Protein AF-A0A9L0J647-F1 (afdb_monomer)

InterPro domains:
  IPR001128 Cytochrome P450 [PF00067] (2-45)
  IPR036396 Cytochrome P450 superfamily [G3DSA:1.10.630.10] (1-64)
  IPR036396 Cytochrome P450 superfamily [SSF48264] (2-45)
  IPR050182 Cytochrome P450 family 2 [PTHR24300] (1-45)

Organism: Equus asinus (NCBI:txid9793)

Sequence (79 aa):
MGDQARMPFTMAVVHEVQRFGDIIPLGLPHMTSRDIEVQGFLIPKVGLQHLLPGAHPHHQPVIGAEGQDHLEEALLHPP

Foldseek 3Di:
DPCVVVCPPVVVVVVVCCVVVCVPVPNPDDFDPAWDDDPNDIRGGPDCLVVDPDPDDDDDDDPDPPDPPPPPPPPDDDD

Structure (mmCIF, N/CA/C/O backbone):
data_AF-A0A9L0J647-F1
#
_entry.id   AF-A0A9L0J647-F1
#
loop_
_atom_site.group_PDB
_atom_site.id
_atom_site.type_symbol
_atom_site.label_atom_id
_atom_site.label_alt_id
_atom_site.label_comp_id
_atom_site.label_asym_id
_atom_site.label_entity_id
_atom_site.label_seq_id
_atom_site.pdbx_PDB_ins_code
_atom_site.Cartn_x
_atom_site.Cartn_y
_atom_site.Cartn_z
_atom_site.occupancy
_atom_site.B_iso_or_equiv
_atom_site.auth_seq_id
_atom_site.auth_comp_id
_atom_site.auth_asym_id
_atom_site.auth_atom_id
_atom_site.pdbx_PDB_model_num
ATOM 1 N N . MET A 1 1 ? -6.212 -4.055 -25.745 1.00 57.66 1 MET A N 1
ATOM 2 C CA . MET A 1 1 ? -5.198 -4.462 -24.747 1.00 57.66 1 MET A CA 1
ATOM 3 C C . MET A 1 1 ? -4.631 -5.817 -25.153 1.00 57.66 1 MET A C 1
ATOM 5 O O . MET A 1 1 ? -5.232 -6.827 -24.830 1.00 57.66 1 MET A O 1
ATOM 9 N N . GLY A 1 2 ? -3.540 -5.847 -25.923 1.00 79.56 2 GLY A N 1
ATOM 10 C CA . GLY A 1 2 ? -2.902 -7.103 -26.362 1.00 79.56 2 GLY A CA 1
ATOM 11 C C . GLY A 1 2 ? -1.383 -7.111 -26.178 1.00 79.56 2 GLY A C 1
ATOM 12 O O . GLY A 1 2 ? -0.792 -8.157 -25.932 1.00 79.56 2 GLY A O 1
ATOM 13 N N . ASP A 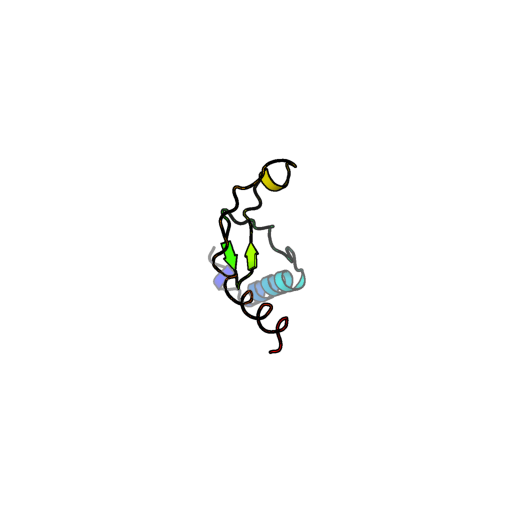1 3 ? -0.756 -5.936 -26.207 1.00 86.00 3 ASP A N 1
ATOM 14 C CA . ASP A 1 3 ? 0.704 -5.813 -26.143 1.00 86.00 3 ASP A CA 1
ATOM 15 C C . ASP A 1 3 ? 1.280 -6.136 -24.764 1.00 86.00 3 ASP A C 1
ATOM 17 O O . ASP A 1 3 ? 2.394 -6.643 -24.658 1.00 86.00 3 ASP A O 1
ATOM 21 N N . GLN A 1 4 ? 0.486 -5.934 -23.710 1.00 85.19 4 GLN A N 1
ATOM 22 C CA . GLN A 1 4 ? 0.866 -6.241 -22.333 1.00 85.19 4 GLN A CA 1
ATOM 23 C C . GLN A 1 4 ? 1.299 -7.705 -22.162 1.00 85.19 4 GLN A C 1
ATOM 25 O O . GLN A 1 4 ? 2.299 -7.983 -21.504 1.00 85.19 4 GLN A O 1
ATOM 30 N N . ALA A 1 5 ? 0.587 -8.638 -22.804 1.00 85.31 5 ALA A N 1
ATOM 31 C CA . ALA A 1 5 ? 0.880 -10.068 -22.720 1.00 85.31 5 ALA A CA 1
ATOM 32 C C . ALA A 1 5 ? 2.234 -10.439 -23.352 1.00 85.31 5 ALA A C 1
ATOM 34 O O . ALA A 1 5 ? 2.796 -11.487 -23.048 1.00 85.31 5 ALA A O 1
ATOM 35 N N . ARG A 1 6 ? 2.774 -9.575 -24.218 1.00 91.94 6 ARG A N 1
ATOM 36 C CA . ARG A 1 6 ? 4.054 -9.775 -24.906 1.00 91.94 6 ARG A CA 1
ATOM 37 C C . ARG A 1 6 ? 5.233 -9.086 -24.214 1.00 91.94 6 ARG A C 1
ATOM 39 O O . ARG A 1 6 ? 6.353 -9.193 -24.707 1.00 91.94 6 ARG A O 1
ATOM 46 N N . MET A 1 7 ? 5.006 -8.373 -23.108 1.00 94.19 7 MET A N 1
ATOM 47 C CA . MET A 1 7 ? 6.025 -7.561 -22.428 1.00 94.19 7 MET A CA 1
ATOM 48 C C . MET A 1 7 ? 6.179 -7.957 -20.949 1.00 94.19 7 MET A C 1
ATOM 50 O O . MET A 1 7 ? 5.868 -7.164 -20.057 1.00 94.19 7 MET A O 1
ATOM 54 N N . PRO A 1 8 ? 6.681 -9.172 -20.653 1.00 88.69 8 PRO A N 1
ATOM 55 C CA . PRO A 1 8 ? 6.795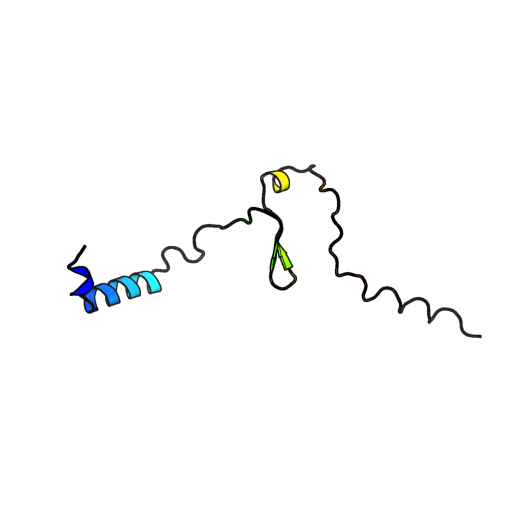 -9.661 -19.279 1.00 88.69 8 PRO A CA 1
ATOM 56 C C . PRO A 1 8 ? 7.766 -8.826 -18.437 1.00 88.69 8 PRO A C 1
ATOM 58 O O . PRO A 1 8 ? 7.480 -8.547 -17.278 1.00 88.69 8 PRO A O 1
ATOM 61 N N . PHE A 1 9 ? 8.878 -8.368 -19.025 1.00 94.81 9 PHE A N 1
ATOM 62 C CA . PHE A 1 9 ? 9.862 -7.541 -18.322 1.00 94.81 9 PHE A CA 1
ATOM 63 C C . PHE A 1 9 ? 9.280 -6.185 -17.914 1.00 94.81 9 PHE A C 1
ATOM 65 O O . PHE A 1 9 ? 9.359 -5.796 -16.753 1.00 94.81 9 PHE A O 1
ATOM 72 N N . THR A 1 10 ? 8.632 -5.488 -18.849 1.00 94.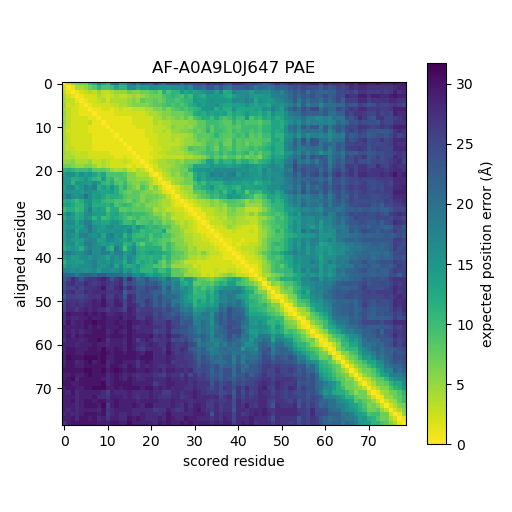62 10 THR A N 1
ATOM 73 C CA . THR A 1 10 ? 7.994 -4.196 -18.577 1.00 94.62 10 THR A CA 1
ATOM 74 C C . THR A 1 10 ? 6.920 -4.329 -17.507 1.00 94.62 10 THR A C 1
ATOM 76 O O . THR A 1 10 ? 6.875 -3.518 -16.587 1.00 94.62 10 THR A O 1
ATOM 79 N N . MET A 1 11 ? 6.096 -5.379 -17.575 1.00 94.69 11 MET A N 1
ATOM 80 C CA . MET A 1 11 ? 5.110 -5.627 -16.530 1.00 94.69 11 MET A CA 1
ATOM 81 C C . MET A 1 11 ? 5.769 -5.921 -15.188 1.00 94.69 11 MET A C 1
ATOM 83 O O . MET A 1 11 ? 5.337 -5.349 -14.195 1.00 94.69 11 MET A O 1
ATOM 87 N N . ALA A 1 12 ? 6.820 -6.737 -15.131 1.00 93.75 12 ALA A N 1
ATOM 88 C CA . ALA A 1 12 ? 7.536 -7.002 -13.884 1.00 93.75 12 ALA A CA 1
ATOM 89 C C . ALA A 1 12 ? 8.080 -5.712 -13.244 1.00 93.75 12 ALA A C 1
ATOM 91 O O . ALA A 1 12 ? 7.897 -5.504 -12.048 1.00 93.75 12 ALA A O 1
ATOM 92 N N . VAL A 1 13 ? 8.661 -4.807 -14.039 1.00 95.00 13 VAL A N 1
ATOM 93 C CA . VAL A 1 13 ? 9.156 -3.508 -13.551 1.00 95.00 13 VAL A CA 1
ATOM 94 C C . VAL A 1 13 ? 8.018 -2.634 -13.025 1.00 95.00 13 VAL A C 1
ATOM 96 O O . VAL A 1 13 ? 8.143 -2.058 -11.950 1.00 95.00 13 VAL A O 1
ATOM 99 N N . VAL A 1 14 ? 6.895 -2.551 -13.743 1.00 92.38 14 VAL A N 1
ATOM 100 C CA . VAL A 1 14 ? 5.727 -1.776 -13.290 1.00 92.38 14 VAL A CA 1
ATOM 101 C C . VAL A 1 14 ? 5.195 -2.309 -11.959 1.00 92.38 14 VAL A C 1
ATOM 103 O O . VAL A 1 14 ? 4.947 -1.519 -11.050 1.00 92.38 14 VAL A O 1
ATOM 106 N N . HIS A 1 15 ? 5.066 -3.630 -11.816 1.00 90.00 15 HIS A N 1
ATOM 107 C CA . HIS A 1 15 ? 4.631 -4.239 -10.557 1.00 90.00 15 HIS A CA 1
ATOM 108 C C . HIS A 1 15 ? 5.635 -3.990 -9.428 1.00 90.00 15 HIS A C 1
ATOM 110 O O . HIS A 1 15 ? 5.223 -3.741 -8.300 1.00 90.00 15 HIS A O 1
ATOM 116 N N . GLU A 1 16 ? 6.937 -4.004 -9.715 1.00 92.62 16 GLU A N 1
ATOM 117 C CA . GLU A 1 16 ? 7.961 -3.755 -8.699 1.00 92.62 16 GLU A CA 1
ATOM 118 C C . GLU A 1 16 ? 7.966 -2.297 -8.233 1.00 92.62 16 GLU A C 1
ATOM 120 O O . GLU A 1 16 ? 8.035 -2.031 -7.035 1.00 92.62 16 GLU A O 1
ATOM 125 N N . VAL A 1 17 ? 7.802 -1.345 -9.153 1.00 92.44 17 VAL A N 1
ATOM 126 C CA . VAL A 1 17 ? 7.658 0.076 -8.806 1.00 92.44 17 VAL A CA 1
ATOM 127 C C . VAL A 1 17 ? 6.390 0.311 -7.982 1.00 92.44 17 VAL A C 1
ATOM 129 O O . VAL A 1 17 ? 6.432 1.066 -7.016 1.00 92.44 17 VAL A O 1
ATOM 132 N N . GLN A 1 18 ? 5.278 -0.356 -8.307 1.00 88.56 18 GLN A N 1
ATOM 133 C CA . GLN A 1 18 ? 4.043 -0.276 -7.517 1.00 88.56 18 GLN A CA 1
ATOM 134 C C . GLN A 1 18 ? 4.189 -0.915 -6.127 1.00 88.56 18 GLN A C 1
ATOM 136 O O . GLN A 1 18 ? 3.696 -0.350 -5.154 1.00 88.56 18 GLN A O 1
ATOM 141 N N . ARG A 1 19 ? 4.890 -2.053 -6.021 1.00 85.25 19 ARG A N 1
ATOM 142 C CA . ARG A 1 19 ? 5.185 -2.732 -4.748 1.00 85.25 19 ARG A CA 1
ATOM 143 C C . ARG A 1 19 ? 6.092 -1.891 -3.852 1.00 85.25 19 ARG A C 1
ATOM 145 O O . ARG A 1 19 ? 5.874 -1.844 -2.648 1.00 85.25 19 ARG A O 1
ATOM 152 N N . PHE A 1 20 ? 7.112 -1.256 -4.429 1.00 85.31 20 PHE A N 1
ATOM 153 C CA . PHE A 1 20 ? 8.085 -0.450 -3.690 1.00 85.31 20 PHE A CA 1
ATOM 154 C C . PHE A 1 20 ? 7.556 0.941 -3.337 1.00 85.31 20 PHE A C 1
ATOM 156 O O . PHE A 1 20 ? 7.839 1.455 -2.261 1.00 85.31 20 PHE A O 1
ATOM 163 N N . GLY A 1 21 ? 6.800 1.559 -4.246 1.00 84.19 21 GLY A N 1
ATOM 164 C CA . GLY A 1 21 ? 6.266 2.905 -4.059 1.00 84.19 21 GLY A CA 1
ATOM 165 C C . GLY A 1 21 ? 5.145 2.996 -3.028 1.00 84.19 21 GLY A C 1
ATOM 166 O O . GLY A 1 21 ? 4.803 4.109 -2.649 1.00 84.19 21 GLY A O 1
ATOM 167 N N . ASP A 1 22 ? 4.578 1.855 -2.615 1.00 74.25 22 ASP A N 1
ATOM 168 C CA . ASP A 1 22 ? 3.491 1.738 -1.641 1.00 74.25 22 ASP A CA 1
ATOM 169 C C . ASP A 1 22 ? 2.419 2.826 -1.818 1.00 74.25 22 ASP A C 1
ATOM 171 O O . ASP A 1 22 ? 2.111 3.608 -0.924 1.00 74.25 22 ASP A O 1
ATOM 175 N N . ILE A 1 23 ? 1.918 2.949 -3.052 1.00 74.31 23 ILE A N 1
ATOM 176 C CA . ILE A 1 23 ? 1.130 4.115 -3.485 1.00 74.31 23 ILE A CA 1
ATOM 177 C 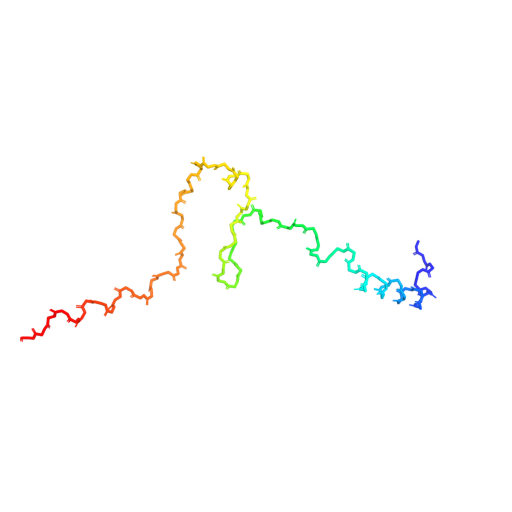C . ILE A 1 23 ? -0.159 4.253 -2.654 1.00 74.31 23 ILE A C 1
ATOM 179 O O . ILE A 1 23 ? -0.664 5.360 -2.472 1.00 74.31 23 ILE A O 1
ATOM 183 N N . ILE A 1 24 ? -0.683 3.137 -2.132 1.00 76.50 24 ILE A N 1
ATOM 184 C CA . ILE A 1 24 ? -1.811 3.109 -1.197 1.00 76.50 24 ILE A CA 1
ATOM 185 C C . ILE A 1 24 ? -1.537 2.049 -0.105 1.00 76.50 24 ILE A C 1
ATOM 187 O O . ILE A 1 24 ? -2.063 0.937 -0.198 1.00 76.50 24 ILE A O 1
ATOM 191 N N . PRO A 1 25 ? -0.772 2.390 0.950 1.00 65.88 25 PRO A N 1
ATOM 192 C CA . PRO A 1 25 ? -0.300 1.444 1.974 1.00 65.88 25 PRO A CA 1
ATOM 193 C C . PRO A 1 25 ? -1.392 0.683 2.705 1.00 65.88 25 PRO A C 1
ATOM 195 O O . PRO A 1 25 ? -1.253 -0.483 3.063 1.00 65.88 25 PRO A O 1
ATOM 198 N N . LEU A 1 26 ? -2.504 1.370 2.949 1.00 77.00 26 LEU A N 1
ATOM 199 C CA . LEU A 1 26 ? -3.613 0.874 3.758 1.00 77.00 26 LEU A CA 1
ATOM 200 C C . LEU A 1 26 ? -4.882 0.661 2.925 1.00 77.00 26 LEU A C 1
ATOM 202 O O . LEU A 1 26 ? -5.961 0.466 3.480 1.00 77.00 26 LEU A O 1
ATOM 206 N N . GLY A 1 27 ? -4.766 0.702 1.593 1.00 76.25 27 GLY A N 1
ATOM 207 C CA . GLY A 1 27 ? -5.923 0.728 0.704 1.00 76.25 27 GLY A CA 1
ATOM 208 C C . GLY A 1 27 ? -6.820 1.948 0.946 1.00 76.25 27 GLY A C 1
ATOM 209 O O . GLY A 1 27 ? -6.418 2.956 1.533 1.00 76.25 27 GLY A O 1
ATOM 210 N N . LEU A 1 28 ? -8.061 1.856 0.476 1.00 77.00 28 LEU A N 1
ATOM 211 C CA . LEU A 1 28 ? -9.105 2.788 0.884 1.00 77.00 28 LEU A CA 1
ATOM 212 C C . LEU A 1 28 ? -9.694 2.313 2.217 1.00 77.00 28 LEU A C 1
ATOM 214 O O . LEU A 1 28 ? -9.868 1.106 2.397 1.00 77.00 28 LEU A O 1
ATOM 218 N N . PRO A 1 29 ? -10.045 3.227 3.138 1.00 79.19 29 PRO A N 1
ATOM 219 C CA . PRO A 1 29 ? -10.758 2.850 4.347 1.00 79.19 29 PRO A CA 1
ATOM 220 C C . PRO A 1 29 ? -12.017 2.050 4.001 1.00 79.19 29 PRO A C 1
ATOM 222 O O . PRO A 1 29 ? -12.893 2.521 3.274 1.00 79.19 29 PRO A O 1
ATOM 225 N N . HIS A 1 30 ? -12.103 0.833 4.531 1.00 78.62 30 HIS A N 1
ATOM 226 C CA . HIS A 1 30 ? -13.280 -0.015 4.410 1.00 78.62 30 HIS A CA 1
ATOM 227 C C . HIS A 1 30 ? -14.091 0.049 5.702 1.00 78.62 30 HIS A C 1
ATOM 229 O O . HIS A 1 30 ? -13.537 0.063 6.799 1.00 78.62 30 HIS A O 1
ATOM 235 N N . MET A 1 31 ? -15.415 0.067 5.571 1.00 82.25 31 MET A N 1
ATOM 236 C CA . MET A 1 31 ? -16.345 0.028 6.698 1.00 82.25 31 MET A CA 1
ATOM 237 C C . MET A 1 31 ? -17.307 -1.139 6.518 1.00 82.25 31 MET A C 1
ATOM 239 O O . MET A 1 31 ? -17.702 -1.472 5.398 1.00 82.25 31 MET A O 1
ATOM 243 N N . THR A 1 32 ? -17.691 -1.767 7.624 1.00 81.19 32 THR A N 1
ATOM 244 C CA . THR A 1 32 ? -18.657 -2.863 7.605 1.00 81.19 32 THR A CA 1
ATOM 245 C C . THR A 1 32 ? -20.065 -2.304 7.386 1.00 81.19 32 THR A C 1
ATOM 247 O O . THR A 1 32 ? -20.441 -1.258 7.915 1.00 81.19 32 THR A O 1
ATOM 250 N N . SER A 1 33 ? -20.876 -2.984 6.573 1.00 83.06 33 SER A N 1
ATOM 251 C CA . SER A 1 33 ? -22.266 -2.574 6.308 1.00 83.06 33 SER A CA 1
ATOM 252 C C . SER A 1 33 ? -23.246 -2.995 7.414 1.00 83.06 33 SER A C 1
ATOM 254 O O . SER A 1 33 ? -24.388 -2.521 7.442 1.00 83.06 33 SER A O 1
ATOM 256 N N . ARG A 1 34 ? -22.798 -3.869 8.321 1.00 80.12 34 ARG A N 1
ATOM 257 C CA . ARG A 1 34 ? -23.484 -4.416 9.500 1.00 80.12 34 ARG A CA 1
ATOM 258 C C . ARG A 1 34 ? -22.441 -4.838 10.535 1.00 80.12 34 ARG A C 1
ATOM 260 O O . ARG A 1 34 ? -21.278 -5.003 10.174 1.00 80.12 34 ARG A O 1
ATOM 267 N N . ASP A 1 35 ? -22.875 -5.038 11.772 1.00 86.38 35 ASP A N 1
ATOM 268 C CA . ASP A 1 35 ? -22.024 -5.591 12.825 1.00 86.38 35 ASP A CA 1
ATOM 269 C C . ASP A 1 35 ? -21.585 -7.007 12.429 1.00 86.38 35 ASP A C 1
ATOM 271 O O . ASP A 1 35 ? -22.405 -7.805 11.957 1.00 86.38 35 ASP A O 1
ATOM 275 N N . ILE A 1 36 ? -20.291 -7.297 12.555 1.00 88.38 36 ILE A N 1
ATOM 276 C CA . ILE A 1 36 ? -19.722 -8.615 12.252 1.00 88.38 36 ILE A CA 1
ATOM 277 C C . ILE A 1 36 ? -18.693 -9.002 13.308 1.00 88.38 36 ILE A C 1
ATOM 279 O O . ILE A 1 36 ? -17.942 -8.156 13.785 1.00 88.38 36 ILE A O 1
ATOM 283 N N . GLU A 1 37 ? -18.617 -10.288 13.633 1.00 91.25 37 GLU A N 1
ATOM 284 C CA . GLU A 1 37 ? -17.526 -10.835 14.437 1.00 91.25 37 GLU A CA 1
ATOM 285 C C . GLU A 1 37 ? -16.433 -11.390 13.527 1.00 91.25 37 GLU A C 1
ATOM 287 O O . GLU A 1 37 ? -16.690 -12.196 12.629 1.00 91.25 37 GLU A O 1
ATOM 292 N N . VAL A 1 38 ? -15.196 -10.956 13.759 1.00 87.88 38 VAL A N 1
ATOM 293 C CA . VAL A 1 38 ? -14.011 -11.446 13.052 1.00 87.88 38 VAL A CA 1
ATOM 294 C C . VAL A 1 38 ? -13.013 -11.920 14.094 1.00 87.88 38 VAL A C 1
ATOM 296 O O . VAL A 1 38 ? -12.503 -11.126 14.874 1.00 87.88 38 VAL A O 1
ATOM 299 N N . GLN A 1 39 ? -12.734 -13.226 14.110 1.00 88.31 39 GLN A N 1
ATOM 300 C CA . GLN A 1 39 ? -11.787 -13.847 15.050 1.00 88.31 39 GLN A CA 1
ATOM 301 C C . GLN A 1 39 ? -12.101 -13.551 16.533 1.00 88.31 39 GLN A C 1
ATOM 303 O O . GLN A 1 39 ? -11.193 -13.348 17.332 1.00 88.31 39 GLN A O 1
ATOM 308 N N . GLY A 1 40 ? -13.388 -13.498 16.898 1.00 87.31 40 GLY A N 1
ATOM 309 C CA . GLY A 1 40 ? -13.834 -13.189 18.263 1.00 87.31 40 GLY A CA 1
ATOM 310 C C . GLY A 1 40 ? -13.848 -11.697 18.614 1.00 87.31 40 GLY A C 1
ATOM 311 O O . GLY A 1 40 ? -14.221 -11.341 19.727 1.00 87.31 40 GLY A O 1
ATOM 312 N N . PHE A 1 41 ? -13.484 -10.814 17.679 1.00 85.06 41 PHE A N 1
ATOM 313 C CA . PHE A 1 41 ? -13.614 -9.367 17.838 1.00 85.06 41 PHE A CA 1
ATOM 314 C C . PHE A 1 41 ? -14.886 -8.868 17.153 1.00 85.06 41 PHE A C 1
ATOM 316 O O . PHE A 1 41 ? -15.070 -9.073 15.950 1.00 85.06 41 PHE A O 1
ATOM 323 N N . LEU A 1 42 ? -15.748 -8.178 17.905 1.00 86.81 42 LEU A N 1
ATOM 324 C CA . LEU A 1 42 ? -16.930 -7.521 17.356 1.00 86.81 42 LEU A CA 1
ATOM 325 C C . LEU A 1 42 ? -16.521 -6.223 16.647 1.00 86.81 42 LEU A C 1
ATOM 327 O O . LEU A 1 42 ? -16.051 -5.276 17.278 1.00 86.81 42 LEU A O 1
ATOM 331 N N . ILE A 1 43 ? -16.722 -6.175 15.332 1.00 87.25 43 ILE A N 1
ATOM 332 C CA . ILE A 1 43 ? -16.510 -4.991 14.500 1.00 87.25 43 ILE A CA 1
ATOM 333 C C . ILE A 1 43 ? -17.878 -4.342 14.253 1.00 87.25 43 ILE A C 1
ATOM 335 O O . ILE A 1 43 ? -18.669 -4.870 13.459 1.00 87.25 43 ILE A O 1
ATOM 339 N N . PRO A 1 44 ? -18.183 -3.206 14.905 1.00 83.25 44 PRO A N 1
ATOM 340 C CA . PRO A 1 44 ? -19.465 -2.545 14.733 1.00 83.25 44 PRO A CA 1
ATOM 341 C C . PRO A 1 44 ? -19.563 -1.901 13.351 1.00 83.25 44 PRO A C 1
ATOM 343 O O . PRO A 1 44 ? -18.576 -1.432 12.777 1.00 83.25 44 PRO A O 1
ATOM 346 N N . LYS A 1 45 ? -20.787 -1.809 12.839 1.00 83.81 45 LYS A N 1
ATOM 347 C CA . LYS A 1 45 ? -21.133 -0.952 11.715 1.00 83.81 45 LYS A CA 1
ATOM 348 C C . LYS A 1 45 ? -20.827 0.486 12.108 1.00 83.81 45 LYS A C 1
ATOM 350 O O . LYS A 1 45 ? -21.591 1.117 12.844 1.00 83.81 45 LYS A O 1
ATOM 355 N N . VAL A 1 46 ? -19.750 1.037 11.560 1.00 68.25 46 VAL A N 1
ATOM 356 C CA . VAL A 1 46 ? -19.448 2.468 11.671 1.00 68.25 46 VAL A CA 1
ATOM 357 C C . VAL A 1 46 ? -20.399 3.231 10.744 1.00 68.25 46 VAL A C 1
ATOM 359 O O . VAL A 1 46 ? -20.062 3.637 9.638 1.00 68.25 46 VAL A O 1
ATOM 362 N N . GLY A 1 47 ? -21.654 3.353 11.168 1.00 63.28 47 GLY A N 1
ATOM 363 C CA . GLY A 1 47 ? -22.608 4.290 10.588 1.00 63.28 47 GLY A CA 1
ATOM 364 C C . GLY A 1 47 ? -22.450 5.668 11.227 1.00 63.28 47 GLY A C 1
ATOM 365 O O . GLY A 1 47 ? -21.889 5.791 12.314 1.00 63.28 47 GLY A O 1
ATOM 366 N N . LEU A 1 48 ? -23.044 6.692 10.606 1.00 56.00 48 LEU A N 1
ATOM 367 C CA . LEU A 1 48 ? -23.178 8.065 11.137 1.00 56.00 48 LEU A CA 1
ATOM 368 C C . LEU A 1 48 ? -23.629 8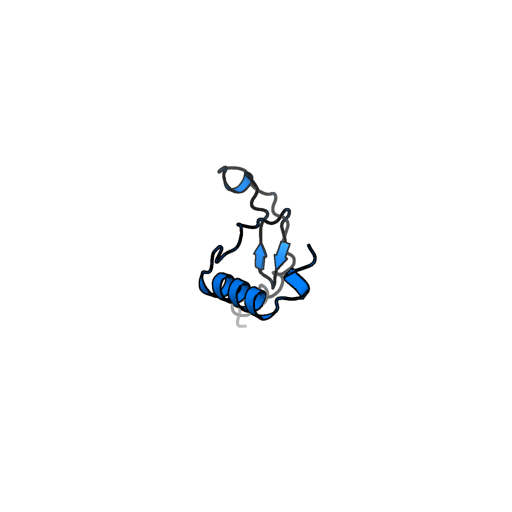.130 12.620 1.00 56.00 48 LEU A C 1
ATOM 370 O O . LEU A 1 48 ? -23.427 9.122 13.305 1.00 56.00 48 LEU A O 1
ATOM 374 N N . GLN A 1 49 ? -24.229 7.048 13.109 1.00 54.25 49 GLN A N 1
ATOM 375 C CA . GLN A 1 49 ? -24.657 6.781 14.480 1.00 54.25 49 GLN A CA 1
ATOM 376 C C . GLN A 1 49 ? -23.520 6.781 15.521 1.00 54.25 49 GLN A C 1
ATOM 378 O O . GLN A 1 49 ? -23.782 7.143 16.659 1.00 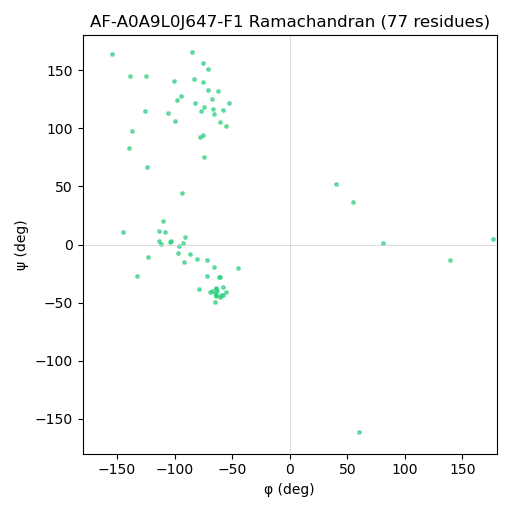54.25 49 GLN A O 1
ATOM 383 N N . HIS A 1 50 ? -22.271 6.456 15.161 1.00 54.09 50 HIS A N 1
ATOM 384 C CA . HIS A 1 50 ? -21.128 6.569 16.090 1.00 54.09 50 HIS A CA 1
ATOM 385 C C . HIS A 1 50 ? -20.491 7.975 16.096 1.00 54.09 50 HIS A C 1
ATOM 387 O O . HIS A 1 50 ? -19.638 8.271 16.926 1.00 54.09 50 HIS A O 1
ATOM 393 N N . LEU A 1 51 ? -20.909 8.851 15.172 1.00 54.94 51 LEU A N 1
ATOM 394 C CA . LEU A 1 51 ? -20.490 10.256 15.102 1.00 54.94 51 LEU A CA 1
ATOM 395 C C . LEU A 1 51 ? -21.445 11.186 15.879 1.00 54.94 51 LEU A C 1
ATOM 397 O O . LEU A 1 51 ? -21.093 12.327 16.164 1.00 54.94 51 LEU A O 1
ATOM 401 N N . LEU A 1 52 ? -22.644 10.710 16.237 1.00 55.16 52 LEU A N 1
ATOM 402 C CA . LEU A 1 52 ? -23.647 11.467 16.987 1.00 55.16 52 LEU A CA 1
ATOM 403 C C . LEU A 1 52 ? -23.706 10.973 18.445 1.00 55.16 52 LEU A C 1
ATOM 405 O O . LEU A 1 52 ? -24.158 9.851 18.684 1.00 55.16 52 LEU A O 1
ATOM 409 N N . PRO A 1 53 ? -23.306 11.786 19.439 1.00 47.81 53 PRO A N 1
ATOM 410 C CA . PRO A 1 53 ? -23.471 11.430 20.843 1.00 47.81 53 PRO A CA 1
ATOM 411 C C . PRO A 1 53 ? -24.970 11.369 21.168 1.00 47.81 53 PRO A C 1
ATOM 413 O O . PRO A 1 53 ? -25.648 12.394 21.138 1.00 47.81 53 PRO A O 1
ATOM 416 N N . GL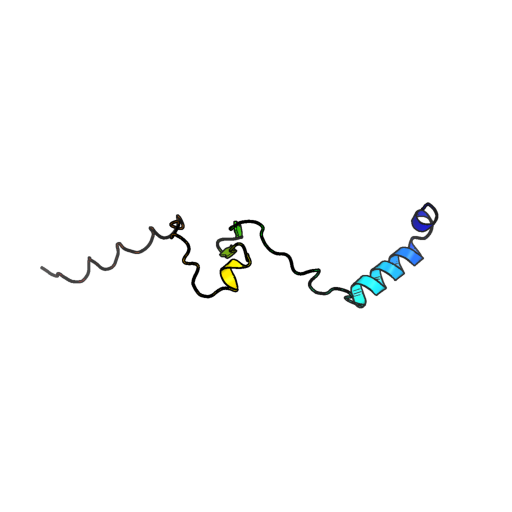Y A 1 54 ? -25.506 10.178 21.451 1.00 57.59 54 GLY A N 1
ATOM 417 C CA . GLY A 1 54 ? -26.881 10.021 21.950 1.00 57.59 54 GLY A CA 1
ATOM 418 C C . GLY A 1 54 ? -27.692 8.858 21.378 1.00 57.59 54 GLY A C 1
ATOM 419 O O . GLY A 1 54 ? -28.706 8.497 21.972 1.00 57.59 54 GLY A O 1
ATOM 420 N N . ALA A 1 55 ? -27.261 8.218 20.290 1.00 52.25 55 ALA A N 1
ATOM 421 C CA . ALA A 1 55 ? -27.940 7.028 19.777 1.00 52.25 55 ALA A CA 1
ATOM 422 C C . ALA A 1 55 ? -27.554 5.799 20.620 1.00 52.25 55 ALA A C 1
ATOM 424 O O . ALA A 1 55 ? -26.528 5.171 20.379 1.00 52.25 55 ALA A O 1
ATOM 425 N N . HIS A 1 56 ? -28.347 5.482 21.64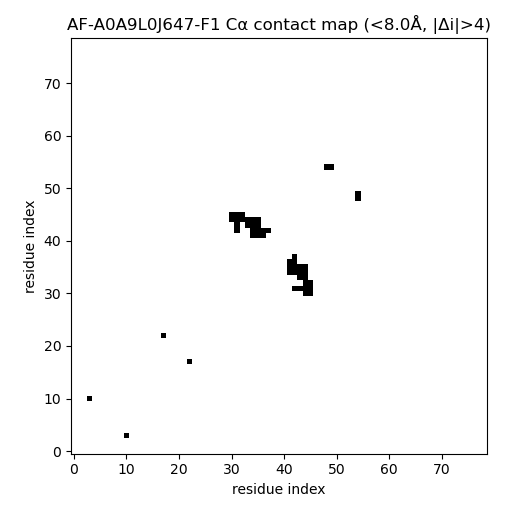6 1.00 52.34 56 HIS A N 1
ATOM 426 C CA . HIS A 1 56 ? -28.146 4.279 22.457 1.00 52.34 56 HIS A CA 1
ATOM 427 C C . HIS A 1 56 ? -28.599 3.048 21.657 1.00 52.34 56 HIS A C 1
ATOM 429 O O . HIS A 1 56 ? -29.780 2.967 21.306 1.00 52.34 56 HIS A O 1
ATOM 435 N N . PRO A 1 57 ? -27.713 2.086 21.353 1.00 57.59 57 PRO A N 1
ATOM 436 C CA . PRO A 1 57 ? -28.140 0.824 20.775 1.00 57.59 57 PRO A CA 1
ATOM 437 C C . PRO A 1 57 ? -28.877 0.005 21.841 1.00 57.59 57 PRO A C 1
ATOM 439 O O . PRO A 1 57 ? -28.405 -0.148 22.968 1.00 57.59 57 PRO A O 1
ATOM 442 N N . HIS A 1 58 ? -30.039 -0.541 21.478 1.00 57.38 58 HIS A N 1
ATOM 443 C CA . HIS A 1 58 ? -30.656 -1.620 22.239 1.00 57.38 58 HIS A CA 1
ATOM 444 C C . HIS A 1 58 ? -29.660 -2.784 22.293 1.00 57.38 58 HIS A C 1
ATOM 446 O O . HIS A 1 58 ? -29.278 -3.328 21.259 1.00 57.38 58 HIS A O 1
ATOM 452 N N . HIS A 1 59 ? -29.208 -3.095 23.506 1.00 51.94 59 HIS A N 1
ATOM 453 C CA . HIS A 1 59 ? -28.232 -4.129 23.821 1.00 51.94 59 HIS A CA 1
ATOM 454 C C . HIS A 1 59 ? -28.713 -5.479 23.265 1.00 51.94 59 HIS A C 1
ATOM 456 O O . HIS A 1 59 ? -29.612 -6.102 23.827 1.00 51.94 59 HIS A O 1
ATOM 462 N N . GLN A 1 60 ? -28.154 -5.910 22.135 1.00 50.16 60 GLN A N 1
ATOM 463 C CA . GLN A 1 60 ? -28.265 -7.296 21.694 1.00 50.16 60 GLN A CA 1
ATOM 464 C C . GLN A 1 60 ? -27.189 -8.072 22.460 1.00 50.16 60 GLN A C 1
ATOM 466 O O . GLN A 1 60 ? -26.018 -7.692 22.386 1.00 50.16 60 GLN A O 1
ATOM 471 N N . PRO A 1 61 ? -27.560 -9.101 23.237 1.00 44.59 61 PRO A N 1
ATOM 472 C CA . PRO A 1 61 ? -26.599 -9.834 24.040 1.00 44.59 61 PRO A CA 1
ATOM 473 C C . PRO A 1 61 ? -25.652 -10.597 23.111 1.00 44.59 61 PRO A C 1
ATOM 475 O O . PRO A 1 61 ? -26.088 -11.361 22.248 1.00 44.59 61 PRO A O 1
ATOM 478 N N . VAL A 1 62 ? -24.351 -10.376 23.290 1.00 51.91 62 VAL A N 1
ATOM 479 C CA . VAL A 1 62 ? -23.301 -11.209 22.700 1.00 51.91 62 VAL A CA 1
ATOM 480 C C . VAL A 1 62 ? -23.395 -12.582 23.365 1.00 51.91 62 VAL A C 1
ATOM 482 O O . VAL A 1 62 ? -23.236 -12.703 24.581 1.00 51.91 62 VAL A O 1
ATOM 485 N N . ILE A 1 63 ? -23.694 -13.620 22.583 1.00 52.44 63 ILE A N 1
ATOM 486 C CA . ILE A 1 63 ? -23.703 -15.008 23.058 1.00 52.44 63 ILE A CA 1
ATOM 487 C C . ILE A 1 63 ? -22.240 -15.438 23.198 1.00 52.44 63 ILE A C 1
ATOM 489 O O . ILE A 1 63 ? -21.610 -15.838 22.225 1.00 52.44 63 ILE A O 1
ATOM 493 N N . GLY A 1 64 ? -21.685 -15.305 24.404 1.00 52.47 64 GLY A N 1
ATOM 494 C CA . GLY A 1 64 ? -20.299 -15.707 24.666 1.00 52.47 64 GLY A CA 1
ATOM 495 C C . GLY A 1 64 ? -19.744 -15.443 26.067 1.00 52.47 64 GLY A C 1
ATOM 496 O O . GLY A 1 64 ? -18.567 -15.708 26.285 1.00 52.47 64 GLY A O 1
ATOM 497 N N . ALA A 1 65 ? -20.546 -14.948 27.016 1.00 47.56 65 ALA A N 1
ATOM 498 C CA . ALA A 1 65 ? -20.088 -14.619 28.370 1.00 47.56 65 ALA A CA 1
ATOM 499 C C . ALA A 1 65 ? -20.618 -15.560 29.474 1.00 47.56 65 ALA A C 1
ATOM 501 O O . ALA A 1 65 ? -20.584 -15.196 30.638 1.00 47.56 65 ALA A O 1
ATOM 502 N N . GLU A 1 66 ? -21.077 -16.776 29.162 1.00 45.34 66 GLU A N 1
ATOM 503 C CA . GLU A 1 66 ? -21.606 -17.709 30.185 1.00 45.34 66 GLU A CA 1
ATOM 504 C C . GLU A 1 66 ? -20.542 -18.680 30.725 1.00 45.34 66 GLU A C 1
ATOM 506 O O . GLU A 1 66 ? -20.758 -19.886 30.819 1.00 45.34 66 GLU A O 1
ATOM 511 N N . GLY A 1 67 ? -19.348 -18.168 31.031 1.00 50.97 67 GLY A N 1
ATOM 512 C CA . GLY A 1 67 ? -18.190 -19.019 31.309 1.00 50.97 67 GLY A CA 1
ATOM 513 C C . GLY A 1 67 ? -17.485 -18.848 32.647 1.00 50.97 67 GLY A C 1
ATOM 514 O O . GLY A 1 67 ? -16.609 -19.667 32.914 1.00 50.97 67 GLY A O 1
ATOM 515 N N . GLN A 1 68 ? -17.762 -17.817 33.461 1.00 42.72 68 GLN A N 1
ATOM 516 C CA . GLN A 1 68 ? -16.914 -17.534 34.638 1.00 42.72 68 GLN A CA 1
ATOM 517 C C . GLN A 1 68 ? -17.630 -17.000 35.893 1.00 42.72 68 GLN A C 1
ATOM 519 O O . GLN A 1 68 ? -16.954 -16.678 36.865 1.00 42.72 68 GLN A O 1
ATOM 524 N N . ASP A 1 69 ? -18.964 -17.021 35.955 1.00 44.28 69 ASP A N 1
ATOM 525 C CA . ASP A 1 69 ? -19.699 -16.461 37.107 1.00 44.28 69 ASP A CA 1
ATOM 526 C C . ASP A 1 69 ? -19.994 -17.479 38.231 1.00 44.28 69 ASP A C 1
ATOM 528 O O . AS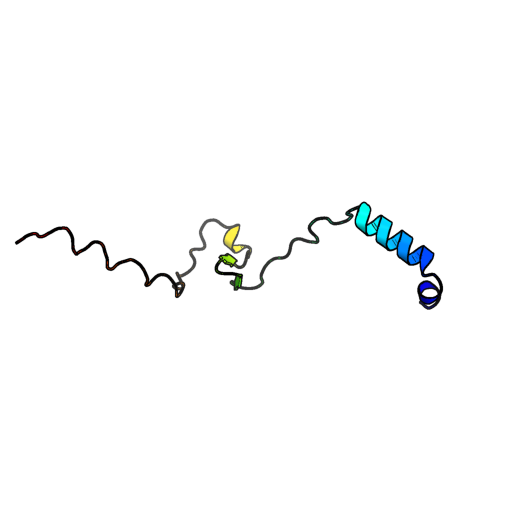P A 1 69 ? -20.679 -17.163 39.199 1.00 44.28 69 ASP A O 1
ATOM 532 N N . HIS A 1 70 ? -19.468 -18.707 38.150 1.00 41.66 70 HIS A N 1
ATOM 533 C CA . HIS A 1 70 ? -19.801 -19.781 39.102 1.00 41.66 70 HIS A CA 1
ATOM 534 C C . HIS A 1 70 ? -18.692 -20.178 40.090 1.00 41.66 70 HIS A C 1
ATOM 536 O O . HIS A 1 70 ? -18.850 -21.178 40.785 1.00 41.66 70 HIS A O 1
ATOM 542 N N . LEU A 1 71 ? -17.585 -19.432 40.202 1.00 43.69 71 LEU A N 1
ATOM 543 C CA . LEU A 1 71 ? -16.478 -19.814 41.103 1.00 43.69 71 LEU A CA 1
ATOM 544 C C . LEU A 1 71 ? -16.260 -18.905 42.327 1.00 43.69 71 LEU A C 1
ATOM 546 O O . LEU A 1 71 ? -15.405 -19.223 43.146 1.00 43.69 71 LEU A O 1
ATOM 550 N N . GLU A 1 72 ? -17.061 -17.854 42.529 1.00 45.81 72 GLU A N 1
ATOM 551 C CA . GLU A 1 72 ? -16.896 -16.924 43.668 1.00 45.81 72 GLU A CA 1
ATOM 552 C C . GLU A 1 72 ? -17.912 -17.130 44.818 1.00 45.81 72 GLU A C 1
ATOM 554 O O . GLU A 1 72 ? -17.867 -16.403 45.805 1.00 45.81 72 GLU A O 1
ATOM 559 N N . GLU A 1 73 ? -18.806 -18.132 44.761 1.00 45.81 73 GLU A N 1
ATOM 560 C CA . GLU A 1 73 ? -19.760 -18.403 45.865 1.00 45.81 73 GLU A CA 1
ATOM 561 C C . GLU A 1 73 ? -19.300 -19.518 46.834 1.00 45.81 73 GLU A C 1
ATOM 563 O O . GLU A 1 73 ? -19.893 -19.723 47.890 1.00 45.81 73 GLU A O 1
ATOM 568 N N . ALA A 1 74 ? -18.205 -20.228 46.536 1.00 48.12 74 ALA A N 1
ATOM 569 C CA . ALA A 1 74 ? -17.775 -21.402 47.310 1.00 48.12 74 ALA A CA 1
ATOM 570 C C . ALA A 1 74 ? -16.768 -21.119 48.451 1.00 48.12 74 ALA A C 1
ATOM 572 O O . ALA A 1 74 ? -16.344 -22.056 49.126 1.00 48.12 74 ALA A O 1
ATOM 573 N N . LEU A 1 75 ? -16.366 -19.861 48.686 1.00 53.56 75 LEU A N 1
ATOM 574 C CA . LEU A 1 75 ? -15.293 -19.514 49.639 1.00 53.56 75 LEU A CA 1
ATOM 575 C C . LEU A 1 75 ? -15.724 -18.711 50.880 1.00 53.56 75 LEU A C 1
ATOM 577 O O . LEU A 1 75 ? -14.857 -18.384 51.690 1.00 53.56 75 LEU A O 1
ATOM 581 N N . LEU A 1 76 ? -17.019 -18.418 51.082 1.00 48.41 76 LEU A N 1
ATOM 582 C CA . LEU A 1 76 ? -17.467 -17.592 52.223 1.00 48.41 76 LEU A CA 1
ATOM 583 C C . LEU A 1 76 ? -18.119 -18.348 53.396 1.00 48.41 76 LEU A C 1
ATOM 585 O O . LEU A 1 76 ? -18.461 -17.723 54.395 1.00 48.41 76 LEU A O 1
ATOM 589 N N . HIS A 1 77 ? -18.223 -19.679 53.373 1.00 49.75 77 HIS A N 1
ATOM 590 C CA . HIS A 1 77 ? -18.748 -20.415 54.531 1.00 49.75 77 HIS A CA 1
ATOM 591 C C . HIS A 1 77 ? -17.944 -21.686 54.843 1.00 49.75 77 HIS A C 1
ATOM 593 O O . HIS A 1 77 ? -18.177 -22.722 54.222 1.00 49.75 77 HIS A O 1
ATOM 599 N N . PRO A 1 78 ? -17.005 -21.647 55.810 1.00 44.25 78 PRO A N 1
ATOM 600 C CA . PRO A 1 78 ? -16.555 -22.863 56.479 1.00 44.25 78 PRO A CA 1
ATOM 601 C C . PRO A 1 78 ? -17.623 -23.354 57.485 1.00 44.25 78 PRO A C 1
ATOM 603 O O . PRO A 1 78 ? -18.444 -22.544 57.927 1.00 44.25 78 PRO A O 1
ATOM 606 N N . PRO A 1 79 ? -17.636 -24.661 57.819 1.00 60.44 79 PRO A N 1
ATOM 607 C CA . PRO A 1 79 ? -18.597 -25.261 58.750 1.00 60.44 79 PRO A CA 1
ATOM 608 C C . PRO A 1 79 ? -18.448 -24.771 60.195 1.00 60.44 79 PRO A C 1
ATOM 610 O O . PRO A 1 79 ? -17.312 -24.425 60.598 1.00 60.44 79 PRO A O 1
#

pLDDT: mean 70.38, std 17.95, range [41.66, 95.0]

Solvent-accessible surface area (backbone atoms only — not comparable to full-atom values): 5656 Å² total; per-residue (Å²): 142,66,67,69,84,76,34,65,66,62,49,52,51,52,53,48,53,51,65,70,60,47,84,59,83,75,63,73,90,80,76,50,96,47,70,44,76,56,96,87,40,79,44,67,44,76,46,78,59,81,77,45,97,78,72,77,74,84,83,74,82,74,90,80,76,93,78,73,89,83,74,80,79,82,81,84,73,82,135

Secondary structure (DSSP, 8-state):
--GGGG-HHHHHHHHHHHHHHTSSTT-SPP--SS-EEETTEEE----GGGTSTT-----PPPTT--SSTTSSSSSS---

Radius of gyration: 26.13 Å; Cα contacts (8 Å, |Δi|>4): 25; chains: 1; bounding box: 40×37×85 Å

Mean predicted aligned error: 16.79 Å